Protein AF-Q26086-F1 (afdb_monomer)

InterPro domains:
  IPR001356 Homeodomain [PF00046] (12-68)
  IPR001356 Homeodomain [PS50071] (9-69)
  IPR001356 Homeodomain [SM00389] (11-73)
  IPR001356 Homeodomain [cd00086] (12-64)
  IPR009057 Homedomain-like superfamily [SSF46689] (7-71)
  IPR017970 Homeobox, conserved site [PS00027] (44-67)
  IPR020479 Homeodomain, metazoa [PR00024] (33-44)
  IPR020479 Homeodomain, metazoa [PR00024] (48-58)
  IPR020479 Homeodomain, metazoa [PR00024] (58-67)

Mean predicted aligned error: 8.58 Å

Structure (mmCIF, N/CA/C/O backbone):
data_AF-Q26086-F1
#
_entry.id   AF-Q26086-F1
#
loop_
_atom_site.grou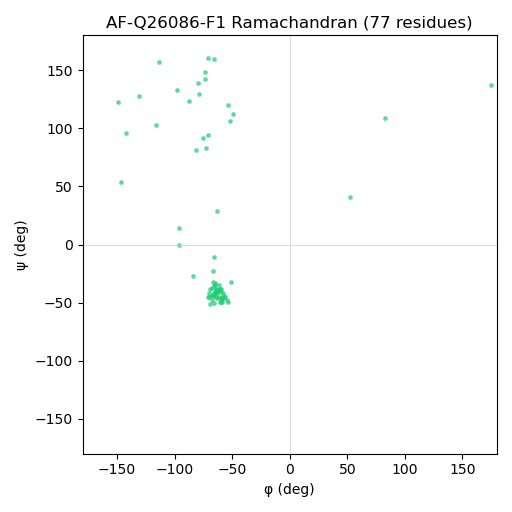p_PDB
_atom_site.id
_atom_site.type_symbol
_atom_site.label_atom_id
_atom_site.label_alt_id
_atom_site.label_comp_id
_atom_s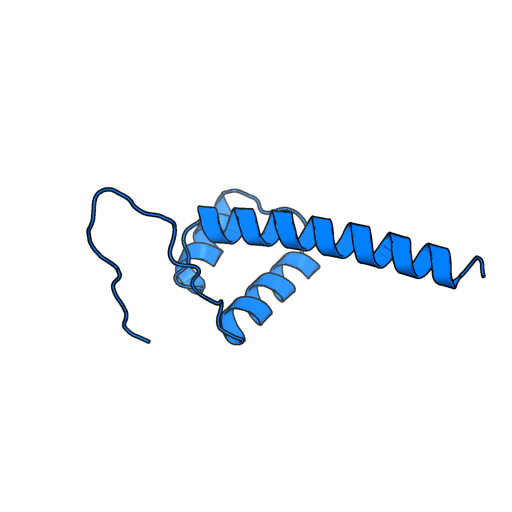ite.label_asym_id
_atom_site.label_entity_id
_atom_site.label_seq_id
_atom_site.pdbx_PDB_ins_code
_atom_site.Cartn_x
_atom_site.Cartn_y
_atom_site.Cartn_z
_atom_site.occupancy
_atom_site.B_iso_or_equiv
_atom_site.auth_seq_id
_atom_site.auth_comp_id
_atom_site.auth_asym_id
_atom_site.auth_atom_id
_atom_site.pdbx_PDB_model_num
ATOM 1 N N . ALA A 1 1 ? -8.865 -8.306 18.061 1.00 43.78 1 ALA A N 1
ATOM 2 C CA . ALA A 1 1 ? -7.749 -7.434 17.648 1.00 43.78 1 ALA A CA 1
ATOM 3 C C . ALA A 1 1 ? -8.064 -6.039 18.154 1.00 43.78 1 ALA A C 1
ATOM 5 O O . ALA A 1 1 ? -8.527 -5.194 17.403 1.00 43.78 1 ALA A O 1
ATOM 6 N N . GLU A 1 2 ? -7.904 -5.858 19.457 1.00 48.38 2 GLU A N 1
ATOM 7 C CA . GLU A 1 2 ? -8.071 -4.575 20.122 1.00 48.38 2 GLU A CA 1
ATOM 8 C C . GLU A 1 2 ? -6.698 -4.224 20.671 1.00 48.38 2 GLU A C 1
ATOM 10 O O . GLU A 1 2 ? -6.250 -4.830 21.635 1.00 48.38 2 GLU A O 1
ATOM 15 N N . ASP A 1 3 ? -5.992 -3.320 19.999 1.00 47.69 3 ASP A N 1
ATOM 16 C CA . ASP A 1 3 ? -4.962 -2.536 20.668 1.00 47.69 3 ASP A CA 1
ATOM 17 C C . ASP A 1 3 ? -5.001 -1.118 20.100 1.00 47.69 3 ASP A C 1
ATOM 19 O O . ASP A 1 3 ? -4.541 -0.801 18.998 1.00 47.69 3 ASP A O 1
ATOM 23 N N . ASN A 1 4 ? -5.720 -0.304 20.862 1.00 56.00 4 ASN A N 1
ATOM 24 C CA . ASN A 1 4 ? -5.877 1.124 20.731 1.00 56.00 4 ASN A CA 1
ATOM 25 C C . ASN A 1 4 ? -4.583 1.781 21.229 1.00 56.00 4 ASN A C 1
ATOM 27 O O . ASN A 1 4 ? -4.440 2.052 22.418 1.00 56.00 4 ASN A O 1
ATOM 31 N N . CYS A 1 5 ? -3.619 2.032 20.341 1.00 44.47 5 CYS A N 1
ATOM 32 C CA . CYS A 1 5 ? -2.411 2.761 20.723 1.00 44.47 5 CYS A CA 1
ATOM 33 C C . CYS A 1 5 ? -2.691 4.273 20.720 1.00 44.47 5 CYS A C 1
ATOM 35 O O . CYS A 1 5 ? -2.394 4.983 19.755 1.00 44.47 5 CYS A O 1
ATOM 37 N N . ALA A 1 6 ? -3.293 4.755 21.808 1.00 53.84 6 ALA A N 1
ATOM 38 C CA . ALA A 1 6 ? -3.415 6.171 22.115 1.00 53.84 6 ALA A CA 1
ATOM 39 C C . ALA A 1 6 ? -2.317 6.613 23.103 1.00 53.84 6 ALA A C 1
ATOM 41 O O . ALA A 1 6 ? -2.132 6.008 24.152 1.00 53.84 6 ALA A O 1
ATOM 42 N N . VAL A 1 7 ? -1.683 7.743 22.757 1.00 48.72 7 VAL A N 1
ATOM 43 C CA . VAL A 1 7 ? -0.873 8.659 23.591 1.00 48.72 7 VAL A CA 1
ATOM 44 C C . VAL A 1 7 ? 0.601 8.301 23.839 1.00 48.72 7 VAL A C 1
ATOM 46 O O . VAL A 1 7 ? 0.939 7.457 24.656 1.00 48.72 7 VAL A O 1
ATOM 49 N N . SER A 1 8 ? 1.498 9.079 23.214 1.00 38.66 8 SER A N 1
ATOM 50 C CA . SER A 1 8 ? 2.541 9.863 23.908 1.00 38.66 8 SER A CA 1
ATOM 51 C C . SER A 1 8 ? 3.487 10.539 22.899 1.00 38.66 8 SER A C 1
ATOM 53 O O . SER A 1 8 ? 3.903 9.965 21.888 1.00 38.66 8 SER A O 1
ATOM 55 N N . SER A 1 9 ? 3.799 11.794 23.197 1.00 49.12 9 SER A N 1
ATOM 56 C CA . SER A 1 9 ? 4.415 12.892 22.441 1.00 49.12 9 SER A CA 1
ATOM 57 C C . SER A 1 9 ? 5.866 12.695 21.964 1.00 49.12 9 SER A C 1
ATOM 59 O O . SER A 1 9 ? 6.582 13.665 21.745 1.00 49.12 9 SER A O 1
ATOM 61 N N . THR A 1 10 ? 6.314 11.466 21.709 1.00 46.91 10 THR A N 1
ATOM 62 C CA . THR A 1 10 ? 7.597 11.173 21.035 1.00 46.91 10 THR A CA 1
ATOM 63 C C . THR A 1 10 ? 7.481 9.900 20.185 1.00 46.91 10 THR A C 1
ATOM 65 O O . THR A 1 10 ? 8.225 8.934 20.336 1.00 46.91 10 THR A O 1
ATOM 68 N N . SER A 1 11 ? 6.487 9.845 19.293 1.00 43.34 11 SER A N 1
ATOM 69 C CA . SER A 1 11 ? 6.101 8.605 18.608 1.00 43.34 11 SER A CA 1
ATOM 70 C C . SER A 1 11 ? 7.118 8.155 17.545 1.00 43.34 11 SER A C 1
ATOM 72 O O . SER A 1 11 ? 6.930 8.340 16.339 1.00 43.34 11 SER A O 1
ATOM 74 N N . LYS A 1 12 ? 8.183 7.467 17.975 1.00 48.81 12 LYS A N 1
ATOM 75 C CA . LYS A 1 12 ? 8.822 6.426 17.158 1.00 48.81 12 LYS A CA 1
ATOM 76 C C . LYS A 1 12 ? 7.691 5.490 16.738 1.00 48.81 12 LYS A C 1
ATOM 78 O O . LYS A 1 12 ? 7.142 4.801 17.588 1.00 48.81 12 LYS A O 1
ATOM 83 N N . ARG A 1 13 ? 7.261 5.539 15.469 1.00 59.34 13 ARG A N 1
ATOM 84 C CA . ARG A 1 13 ? 6.134 4.722 14.985 1.00 59.34 13 ARG A CA 1
ATOM 85 C C . ARG A 1 13 ? 6.341 3.276 15.416 1.00 59.34 13 ARG A C 1
ATOM 87 O O . ARG A 1 13 ? 7.246 2.625 14.893 1.00 59.34 13 ARG A O 1
ATOM 94 N N . CYS A 1 14 ? 5.491 2.785 16.315 1.00 62.25 14 CYS A N 1
ATOM 95 C CA . CYS A 1 14 ? 5.400 1.364 16.597 1.00 62.25 14 CYS A CA 1
ATOM 96 C C . CYS A 1 14 ? 5.167 0.654 15.263 1.00 62.25 14 CYS A C 1
ATOM 98 O O . CYS A 1 14 ? 4.232 0.971 14.520 1.00 62.25 14 CYS A O 1
ATOM 100 N N . ARG A 1 15 ? 6.089 -0.240 14.902 1.00 68.69 15 ARG A N 1
ATOM 101 C CA . ARG A 1 15 ? 5.951 -1.068 13.708 1.00 68.69 15 ARG A CA 1
ATOM 102 C C . ARG A 1 15 ? 4.844 -2.075 13.991 1.00 68.69 15 ARG A C 1
ATOM 104 O O . ARG A 1 15 ? 5.094 -3.111 14.586 1.00 68.69 15 ARG A O 1
ATOM 111 N N . SER A 1 16 ? 3.626 -1.739 13.590 1.00 76.69 16 SER A N 1
ATOM 112 C CA . SER A 1 16 ? 2.526 -2.696 13.555 1.00 76.69 16 SER A CA 1
ATOM 113 C C . SER A 1 16 ? 2.671 -3.572 12.308 1.00 76.69 16 SER A C 1
ATOM 115 O O . SER A 1 16 ? 2.902 -3.055 11.209 1.00 76.69 16 SER A O 1
ATOM 117 N N . ALA A 1 17 ? 2.600 -4.891 12.491 1.00 88.12 17 ALA A N 1
ATOM 118 C CA . ALA A 1 17 ? 2.559 -5.852 11.397 1.00 88.12 17 ALA A CA 1
ATOM 119 C C . ALA A 1 17 ? 1.140 -5.920 10.818 1.00 88.12 17 ALA A C 1
ATOM 121 O O . ALA A 1 17 ? 0.163 -5.922 11.563 1.00 88.12 17 ALA A O 1
ATOM 122 N N . TYR A 1 18 ? 1.030 -5.991 9.490 1.00 92.38 18 TYR A N 1
ATOM 123 C CA . TYR A 1 18 ? -0.258 -6.205 8.832 1.00 92.38 18 TYR A CA 1
ATOM 124 C C . TYR A 1 18 ? -0.714 -7.655 9.016 1.00 92.38 18 TYR A C 1
ATOM 126 O O . TYR A 1 18 ? 0.103 -8.576 8.960 1.00 92.38 18 TYR A O 1
ATOM 134 N N . THR A 1 19 ? -2.014 -7.865 9.205 1.00 94.44 19 THR A N 1
ATOM 135 C CA . THR A 1 19 ? -2.600 -9.211 9.237 1.00 94.44 19 THR A CA 1
ATOM 136 C C . THR A 1 19 ? -2.590 -9.835 7.841 1.00 94.44 19 THR A C 1
ATOM 138 O O . THR A 1 19 ? -2.517 -9.131 6.833 1.00 94.44 19 THR A O 1
ATOM 141 N N . ASN A 1 20 ? -2.705 -11.164 7.761 1.00 94.31 20 ASN A N 1
ATOM 142 C CA . ASN A 1 20 ? -2.773 -11.862 6.474 1.00 94.31 20 ASN A CA 1
ATOM 143 C C . ASN A 1 20 ? -3.938 -11.329 5.615 1.00 94.31 20 ASN A C 1
ATOM 145 O O . ASN A 1 20 ? -3.737 -10.951 4.466 1.00 94.31 20 ASN A O 1
ATOM 149 N N . ASN A 1 21 ? -5.116 -11.146 6.219 1.00 94.38 21 ASN A N 1
ATOM 150 C CA . ASN A 1 21 ? -6.289 -10.621 5.521 1.00 94.38 21 ASN A CA 1
ATOM 151 C C . ASN A 1 21 ? -6.063 -9.201 4.964 1.00 94.38 21 ASN A C 1
ATOM 153 O O . ASN A 1 21 ? -6.457 -8.903 3.840 1.00 94.38 21 ASN A O 1
ATOM 157 N N . GLN A 1 22 ? -5.372 -8.332 5.717 1.00 94.88 22 GLN A N 1
ATOM 158 C CA . GLN A 1 22 ? -5.001 -6.996 5.235 1.00 94.88 22 GLN A CA 1
ATOM 159 C C . GLN A 1 22 ? -4.048 -7.068 4.039 1.00 94.88 22 GLN A C 1
ATOM 161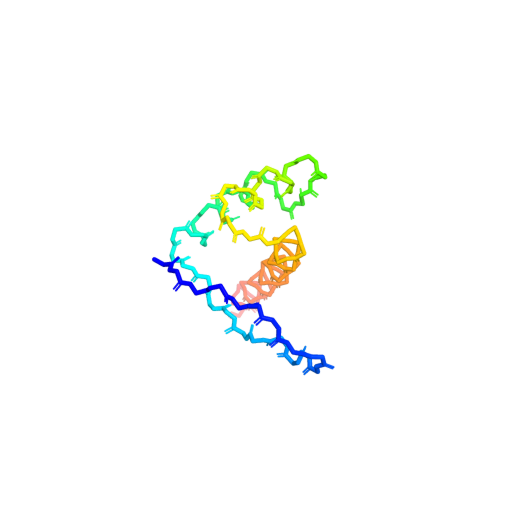 O O . GLN A 1 22 ? -4.196 -6.298 3.093 1.00 94.88 22 GLN A O 1
ATOM 166 N N . LEU A 1 23 ? -3.075 -7.981 4.066 1.00 95.81 23 LEU A N 1
ATOM 167 C CA . LEU A 1 23 ? -2.141 -8.169 2.957 1.00 95.81 23 LEU A CA 1
ATOM 168 C C . LEU A 1 23 ? -2.850 -8.680 1.701 1.00 95.81 23 LEU A C 1
ATOM 170 O O . LEU A 1 23 ? -2.594 -8.145 0.627 1.00 95.81 23 LEU A O 1
ATOM 174 N N . VAL A 1 24 ? -3.752 -9.654 1.840 1.00 96.75 24 VAL A N 1
ATOM 175 C CA . VAL A 1 24 ? -4.519 -10.217 0.718 1.00 96.75 24 VAL A CA 1
ATOM 176 C C . VAL A 1 24 ? -5.331 -9.134 0.014 1.00 96.75 24 VAL A C 1
ATOM 178 O O . VAL A 1 24 ? -5.225 -8.992 -1.202 1.00 96.75 24 VAL A O 1
ATOM 181 N N . GLU A 1 25 ? -6.080 -8.317 0.755 1.00 96.44 25 GLU A N 1
ATOM 182 C CA . GLU A 1 25 ? -6.884 -7.246 0.154 1.00 96.44 25 GLU A CA 1
ATOM 183 C C . GLU A 1 25 ? -6.018 -6.136 -0.470 1.00 96.44 25 GLU A C 1
ATOM 185 O O . GLU A 1 25 ? -6.331 -5.635 -1.552 1.00 96.44 25 GLU A O 1
ATOM 190 N N . LEU A 1 26 ? -4.884 -5.781 0.150 1.00 96.44 26 LEU A N 1
ATOM 191 C CA . LEU A 1 26 ? -3.932 -4.822 -0.427 1.00 96.44 26 LEU A CA 1
ATOM 192 C C . LEU A 1 26 ? -3.293 -5.349 -1.718 1.00 96.44 26 LEU A C 1
ATOM 194 O O . LEU A 1 26 ? -3.135 -4.595 -2.680 1.00 96.44 26 LEU A O 1
ATOM 198 N N . GLU A 1 27 ? -2.921 -6.631 -1.758 1.00 96.69 27 GLU A N 1
ATOM 199 C CA . GLU A 1 27 ? -2.392 -7.262 -2.965 1.00 96.69 27 GLU A CA 1
ATOM 200 C C . GLU A 1 27 ? -3.449 -7.363 -4.051 1.00 96.69 27 GLU A C 1
ATOM 202 O O . GLU A 1 27 ? -3.159 -7.016 -5.194 1.00 96.69 27 GLU A O 1
ATOM 207 N N . LYS A 1 28 ? -4.667 -7.779 -3.710 1.00 96.12 28 LYS A N 1
ATOM 208 C CA . LYS A 1 28 ? -5.794 -7.827 -4.638 1.00 96.12 28 LYS A CA 1
ATOM 209 C C . LYS A 1 28 ? -6.0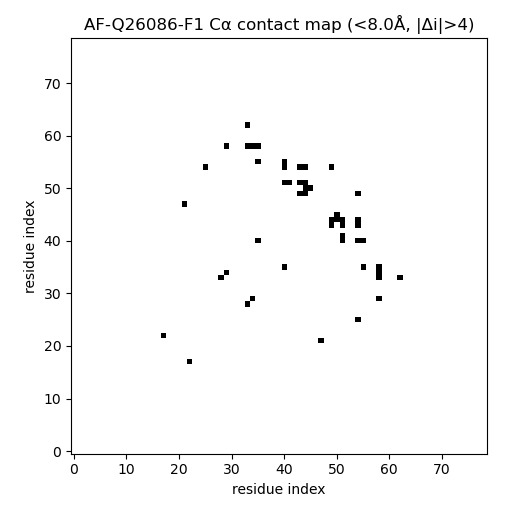00 -6.470 -5.307 1.00 96.12 28 LYS A C 1
ATOM 211 O O . LYS A 1 28 ? -6.012 -6.399 -6.532 1.00 96.12 28 LYS A O 1
ATOM 216 N N . GLU A 1 29 ? -6.044 -5.388 -4.532 1.00 95.88 29 GLU A N 1
ATOM 217 C CA . GLU A 1 29 ? -6.166 -4.044 -5.098 1.00 95.88 29 GLU A CA 1
ATOM 218 C C . GLU A 1 29 ? -4.965 -3.657 -5.974 1.00 95.88 29 GLU A C 1
ATOM 220 O O . GLU A 1 29 ? -5.136 -3.068 -7.040 1.00 95.88 29 GLU A O 1
ATOM 225 N N . PHE A 1 30 ? -3.745 -4.009 -5.561 1.00 95.81 30 PHE A N 1
ATOM 226 C CA . PHE A 1 30 ? -2.539 -3.725 -6.339 1.00 95.81 30 PHE A CA 1
ATOM 227 C C . PHE A 1 30 ? -2.537 -4.412 -7.710 1.00 95.81 30 PHE A C 1
ATOM 229 O O . PHE A 1 30 ? -2.049 -3.830 -8.678 1.00 95.81 30 PHE A O 1
ATOM 236 N N . HIS A 1 31 ? -3.098 -5.622 -7.806 1.00 94.31 31 HIS A N 1
ATOM 237 C CA . HIS A 1 31 ? -3.257 -6.323 -9.081 1.00 94.31 31 HIS A CA 1
ATOM 238 C C . HIS A 1 31 ? -4.233 -5.603 -10.018 1.00 94.31 31 HIS A C 1
ATOM 240 O O . HIS A 1 31 ? -3.985 -5.566 -11.221 1.00 94.31 31 HIS A O 1
ATOM 246 N N . PHE A 1 32 ? -5.299 -4.993 -9.486 1.00 93.38 32 PHE A N 1
ATOM 247 C CA . PHE A 1 32 ? -6.217 -4.174 -10.283 1.00 93.38 32 PHE A CA 1
ATOM 248 C C . PHE A 1 32 ? -5.576 -2.859 -10.722 1.00 93.38 32 PHE A C 1
ATOM 250 O O . PHE A 1 32 ? -5.691 -2.460 -11.881 1.00 93.38 32 PHE A O 1
ATOM 257 N N . ASN A 1 33 ? -4.895 -2.170 -9.805 1.00 92.38 33 ASN A N 1
ATOM 258 C CA . ASN A 1 33 ? -4.209 -0.926 -10.109 1.00 92.38 33 ASN A CA 1
ATOM 259 C C . ASN A 1 33 ? -2.964 -0.737 -9.235 1.00 92.38 33 ASN A C 1
ATOM 261 O O . ASN A 1 33 ? -3.038 -0.606 -8.014 1.00 92.38 33 ASN A O 1
ATOM 265 N N . ASN A 1 34 ? -1.806 -0.585 -9.882 1.00 92.19 34 ASN A N 1
ATOM 266 C CA . ASN A 1 34 ? -0.534 -0.340 -9.197 1.00 92.19 34 ASN A CA 1
ATOM 267 C C . ASN A 1 34 ? -0.486 1.028 -8.467 1.00 92.19 34 ASN A C 1
ATOM 269 O O . ASN A 1 34 ? 0.452 1.291 -7.703 1.00 92.19 34 ASN A O 1
ATOM 273 N N . TYR A 1 35 ? -1.459 1.919 -8.706 1.00 94.25 35 TYR A N 1
ATOM 274 C CA . TYR A 1 35 ? -1.556 3.264 -8.136 1.00 94.25 35 TYR A CA 1
ATOM 275 C C . TYR A 1 35 ? -2.949 3.531 -7.553 1.00 94.25 35 TYR A C 1
ATOM 277 O O . TYR A 1 35 ? -3.957 3.436 -8.239 1.00 94.25 35 TYR A O 1
ATOM 285 N N . LEU A 1 36 ? -3.015 3.976 -6.297 1.00 92.06 36 LEU A N 1
ATOM 286 C CA . LEU A 1 36 ? -4.294 4.311 -5.666 1.00 92.06 36 LEU A CA 1
ATOM 287 C C . LEU A 1 36 ? -4.744 5.750 -5.914 1.00 92.06 36 LEU A C 1
ATOM 289 O O . LEU A 1 36 ? -4.081 6.703 -5.475 1.00 92.06 36 LEU A O 1
ATOM 293 N N . ALA A 1 37 ? -5.949 5.884 -6.469 1.00 94.19 37 ALA A N 1
ATOM 294 C CA . ALA A 1 37 ? -6.725 7.119 -6.450 1.00 94.19 37 ALA A CA 1
ATOM 295 C C . ALA A 1 37 ? -7.155 7.498 -5.020 1.00 94.19 37 ALA A C 1
ATOM 297 O O . ALA A 1 37 ? -7.199 6.661 -4.114 1.00 94.19 37 ALA A O 1
ATOM 298 N N . ARG A 1 38 ? -7.491 8.777 -4.805 1.00 93.19 38 ARG A N 1
ATOM 299 C CA . ARG A 1 38 ? -7.876 9.298 -3.480 1.00 93.19 38 ARG A CA 1
ATOM 300 C C . ARG A 1 38 ? -9.107 8.584 -2.910 1.00 93.19 38 ARG A C 1
ATOM 302 O O . ARG A 1 38 ? -9.058 8.161 -1.762 1.00 93.19 38 ARG A O 1
ATOM 309 N N . GLY A 1 39 ? -10.161 8.416 -3.713 1.00 95.19 39 GLY A N 1
ATOM 310 C CA . GLY A 1 39 ? -11.400 7.758 -3.278 1.00 95.19 39 GLY A CA 1
ATOM 311 C C . GLY A 1 39 ? -11.164 6.315 -2.836 1.00 95.19 39 GLY A C 1
ATOM 312 O O . GLY A 1 39 ? -11.502 5.946 -1.715 1.00 95.19 39 GLY A O 1
ATOM 313 N N . ARG A 1 40 ? -10.462 5.534 -3.665 1.00 94.38 40 ARG A N 1
ATOM 314 C CA . ARG A 1 40 ? -10.170 4.129 -3.362 1.00 94.38 40 ARG A CA 1
ATOM 315 C C . ARG A 1 40 ? -9.268 3.952 -2.141 1.00 94.38 40 ARG A C 1
ATOM 317 O O . ARG A 1 40 ? -9.457 3.029 -1.358 1.00 94.38 40 ARG A O 1
ATOM 324 N N . ARG A 1 41 ? -8.318 4.870 -1.928 1.00 96.19 41 ARG A N 1
ATOM 325 C CA . ARG A 1 41 ? -7.470 4.875 -0.727 1.00 96.19 41 ARG A CA 1
ATOM 326 C C . ARG A 1 41 ? -8.287 5.040 0.553 1.00 96.19 41 ARG A C 1
ATOM 328 O O . ARG A 1 41 ? -8.023 4.321 1.511 1.00 96.19 41 ARG A O 1
ATOM 335 N N . ALA A 1 42 ? -9.240 5.971 0.557 1.00 95.75 42 ALA A N 1
ATOM 336 C CA . ALA A 1 42 ? -10.113 6.216 1.703 1.00 95.75 42 ALA A CA 1
ATOM 337 C C . ALA A 1 42 ? -11.060 5.032 1.971 1.00 95.75 42 ALA A C 1
ATOM 339 O O . ALA A 1 42 ? -11.407 4.748 3.117 1.00 95.75 42 ALA A O 1
ATOM 340 N N . GLU A 1 43 ? -11.469 4.321 0.922 1.00 95.88 43 GLU A N 1
ATOM 341 C CA . GLU A 1 43 ? -12.286 3.115 1.049 1.00 95.88 43 GLU A CA 1
ATOM 342 C C . GLU A 1 43 ? -11.488 1.956 1.663 1.00 95.88 43 GLU A C 1
ATOM 344 O O . GLU A 1 43 ? -11.887 1.408 2.691 1.00 95.88 43 GLU A O 1
ATOM 349 N N . LEU A 1 44 ? -10.302 1.659 1.118 1.00 95.00 44 LEU A N 1
ATOM 350 C CA . LEU A 1 44 ? -9.415 0.623 1.652 1.00 95.00 44 LEU A CA 1
ATOM 351 C C . LEU A 1 44 ? -8.970 0.903 3.087 1.00 95.00 44 LEU A C 1
ATOM 353 O O . LEU A 1 44 ? -8.882 -0.019 3.892 1.00 95.00 44 LEU A O 1
ATOM 357 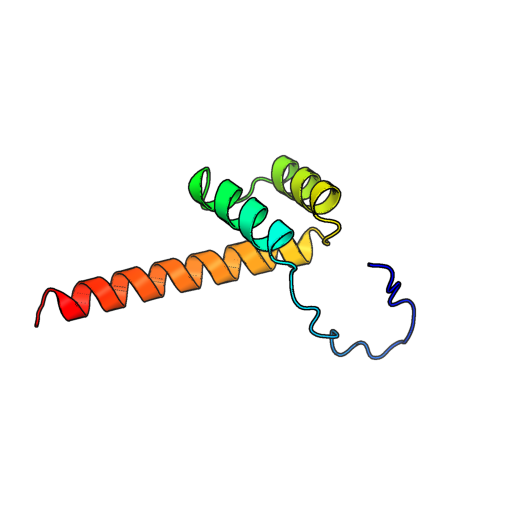N N . SER A 1 45 ? -8.692 2.164 3.433 1.00 94.56 45 SER A N 1
ATOM 358 C CA . SER A 1 45 ? -8.309 2.519 4.802 1.00 94.56 45 SER A CA 1
ATOM 359 C C . SER A 1 45 ? -9.405 2.151 5.805 1.00 94.56 45 SER A C 1
ATOM 361 O O . SER A 1 45 ? -9.111 1.606 6.865 1.00 94.56 45 SER A O 1
ATOM 363 N N . LYS A 1 46 ? -10.674 2.381 5.440 1.00 94.88 46 LYS A N 1
ATOM 364 C CA . LYS A 1 46 ? -11.827 2.027 6.277 1.00 94.88 46 LYS A CA 1
ATOM 365 C C . LYS A 1 46 ? -12.030 0.514 6.351 1.00 94.88 46 LYS A C 1
ATOM 367 O O . LYS A 1 46 ? -12.206 -0.005 7.444 1.00 94.88 46 LYS A O 1
ATOM 372 N N . GLN A 1 47 ? -11.959 -0.182 5.215 1.00 93.94 47 GLN A N 1
ATOM 373 C CA . GLN A 1 47 ? -12.154 -1.638 5.150 1.00 93.94 47 GLN A CA 1
ATOM 374 C C . GLN A 1 47 ? -11.088 -2.410 5.936 1.00 93.94 47 GLN A C 1
ATOM 376 O O . GLN A 1 47 ? -11.394 -3.404 6.586 1.00 93.94 47 GLN A O 1
ATOM 381 N N . LEU A 1 48 ? -9.837 -1.945 5.897 1.00 93.81 48 LEU A N 1
ATOM 382 C CA . LEU A 1 48 ? -8.701 -2.642 6.501 1.00 93.81 48 LEU A CA 1
ATOM 383 C C . LEU A 1 48 ? -8.341 -2.140 7.900 1.00 93.81 48 LEU A C 1
ATOM 385 O O . LEU A 1 48 ? -7.394 -2.659 8.490 1.00 93.81 48 LEU A O 1
ATOM 389 N N . LEU A 1 49 ? -9.066 -1.143 8.421 1.00 93.31 49 LEU A N 1
ATOM 390 C CA . LEU A 1 49 ? -8.750 -0.455 9.678 1.00 93.31 49 LEU A CA 1
ATOM 391 C C . LEU A 1 49 ? -7.297 0.057 9.706 1.00 93.31 49 LEU A C 1
ATOM 393 O O . LEU A 1 49 ? -6.586 -0.044 10.704 1.00 93.31 49 LEU A O 1
ATOM 397 N N . LEU A 1 50 ? -6.842 0.596 8.574 1.00 92.69 50 LEU A N 1
ATOM 398 C CA . LEU A 1 50 ? -5.523 1.203 8.410 1.00 92.69 50 LEU A CA 1
ATOM 399 C C . LEU A 1 50 ? -5.678 2.696 8.151 1.00 92.69 50 LEU A C 1
ATOM 401 O O . LEU A 1 50 ? -6.681 3.153 7.620 1.00 92.69 50 LEU A O 1
ATOM 405 N N . THR A 1 51 ? -4.650 3.483 8.439 1.00 93.25 51 THR A N 1
ATOM 406 C CA . THR A 1 51 ? -4.638 4.889 8.013 1.00 93.25 51 THR A CA 1
ATOM 407 C C . THR A 1 51 ? -4.388 4.997 6.506 1.00 93.25 51 THR A C 1
ATOM 409 O O . THR A 1 51 ? -3.604 4.229 5.939 1.00 93.25 51 THR A O 1
ATOM 412 N N . GLU A 1 52 ? -4.949 6.018 5.843 1.00 92.88 52 GLU A N 1
ATOM 413 C CA . GLU A 1 52 ? -4.653 6.312 4.425 1.00 92.88 52 GLU A CA 1
ATOM 414 C C . GLU A 1 52 ? -3.143 6.399 4.150 1.00 92.88 52 GLU A C 1
ATOM 416 O O . GLU A 1 52 ? -2.652 6.042 3.075 1.00 92.88 52 GLU A O 1
ATOM 421 N N . ARG A 1 53 ? -2.382 6.858 5.150 1.00 93.44 53 ARG A N 1
ATOM 422 C CA . ARG A 1 53 ? -0.927 6.946 5.098 1.00 93.44 53 ARG A CA 1
ATOM 423 C C . ARG A 1 53 ? -0.257 5.570 5.065 1.00 93.44 53 ARG A C 1
ATOM 425 O O . ARG A 1 53 ? 0.688 5.399 4.296 1.00 93.44 53 ARG A O 1
ATOM 432 N N . GLN A 1 54 ? -0.708 4.612 5.877 1.00 94.31 54 GLN A N 1
ATOM 433 C CA . GLN A 1 54 ? -0.204 3.232 5.851 1.00 94.31 54 GLN A CA 1
ATOM 434 C C . GLN A 1 54 ? -0.498 2.571 4.507 1.00 94.31 54 GLN A C 1
ATOM 436 O O . GLN A 1 54 ? 0.421 2.031 3.896 1.00 94.31 54 GLN A O 1
ATOM 441 N N . VAL A 1 55 ? -1.725 2.723 3.998 1.00 94.06 55 VAL A N 1
ATOM 442 C CA . VAL A 1 55 ? -2.113 2.223 2.670 1.00 94.06 55 VAL A CA 1
ATOM 443 C C . VAL A 1 55 ? -1.218 2.838 1.584 1.00 94.06 55 VAL A C 1
ATOM 445 O O . VAL A 1 55 ? -0.635 2.125 0.770 1.00 94.06 55 VAL A O 1
ATOM 448 N N . LYS A 1 56 ? -0.999 4.161 1.613 1.00 95.19 56 LYS A N 1
ATOM 449 C CA . LYS A 1 56 ? -0.095 4.849 0.674 1.00 95.19 56 LYS A CA 1
ATOM 450 C C . LYS A 1 56 ? 1.339 4.306 0.731 1.00 95.19 56 LYS A C 1
ATOM 452 O O . LYS A 1 56 ? 1.939 4.084 -0.320 1.00 95.19 56 LYS A O 1
ATOM 457 N N . ILE A 1 57 ? 1.893 4.111 1.929 1.00 95.00 57 ILE A N 1
ATOM 458 C CA . ILE A 1 57 ? 3.251 3.571 2.106 1.00 95.00 57 ILE A CA 1
ATOM 459 C C . ILE A 1 57 ? 3.331 2.131 1.616 1.00 95.00 57 ILE A C 1
ATOM 461 O O . ILE A 1 57 ? 4.294 1.778 0.941 1.00 95.00 57 ILE A O 1
ATOM 465 N N . TRP A 1 58 ? 2.323 1.311 1.907 1.00 95.94 58 TRP A N 1
ATOM 466 C CA . TRP A 1 58 ? 2.292 -0.066 1.437 1.00 95.94 58 TRP A CA 1
ATOM 467 C C . TRP A 1 58 ? 2.336 -0.120 -0.095 1.00 95.94 58 TRP A C 1
ATOM 469 O O . TRP A 1 58 ? 3.189 -0.807 -0.647 1.00 95.94 58 TRP A O 1
ATOM 479 N N . PHE A 1 59 ? 1.547 0.706 -0.793 1.00 96.88 59 PHE A N 1
ATOM 480 C CA . PHE A 1 59 ? 1.577 0.792 -2.263 1.00 96.88 59 P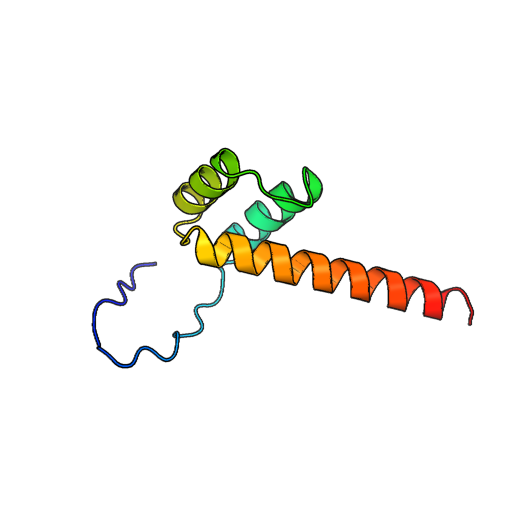HE A CA 1
ATOM 481 C C . PHE A 1 59 ? 2.907 1.322 -2.817 1.00 96.88 59 PHE A C 1
ATOM 483 O O . PHE A 1 59 ? 3.341 0.936 -3.904 1.00 96.88 59 PHE A O 1
ATOM 490 N N . GLN A 1 60 ? 3.584 2.219 -2.098 1.00 96.12 60 GLN A N 1
ATOM 491 C CA . GLN A 1 60 ? 4.942 2.640 -2.456 1.00 96.12 60 GLN A CA 1
ATOM 492 C C . GLN A 1 60 ? 5.927 1.470 -2.326 1.00 96.12 60 GLN A C 1
ATOM 494 O O . GLN A 1 60 ? 6.634 1.159 -3.285 1.00 96.12 60 GLN A O 1
ATOM 499 N N . ASN A 1 61 ? 5.917 0.771 -1.192 1.00 95.94 61 ASN A N 1
ATOM 500 C CA . ASN A 1 61 ? 6.784 -0.379 -0.937 1.00 95.94 61 ASN A CA 1
ATOM 501 C C . ASN A 1 61 ? 6.512 -1.531 -1.914 1.00 95.94 61 ASN A C 1
ATOM 503 O O . ASN A 1 61 ? 7.450 -2.146 -2.423 1.00 95.94 61 ASN A O 1
ATOM 507 N N . ARG A 1 62 ? 5.243 -1.789 -2.239 1.00 96.50 62 ARG A N 1
ATOM 508 C CA . ARG A 1 62 ? 4.839 -2.848 -3.167 1.00 96.50 62 ARG A CA 1
ATOM 509 C C . ARG A 1 62 ? 5.351 -2.603 -4.586 1.00 96.50 62 ARG A C 1
ATOM 511 O O . ARG A 1 62 ? 5.855 -3.545 -5.202 1.00 96.50 62 ARG A O 1
ATOM 518 N N . ARG A 1 63 ? 5.313 -1.354 -5.076 1.00 96.00 63 ARG A N 1
ATOM 519 C CA . ARG A 1 63 ? 5.924 -0.971 -6.367 1.00 96.00 63 ARG A CA 1
ATOM 520 C C . ARG A 1 63 ? 7.438 -1.150 -6.363 1.00 96.00 63 ARG A C 1
ATOM 522 O O . ARG A 1 63 ? 7.997 -1.638 -7.342 1.00 96.00 63 ARG A O 1
ATOM 529 N N . MET A 1 64 ? 8.104 -0.807 -5.259 1.00 95.12 64 MET A N 1
ATOM 530 C CA . MET A 1 64 ? 9.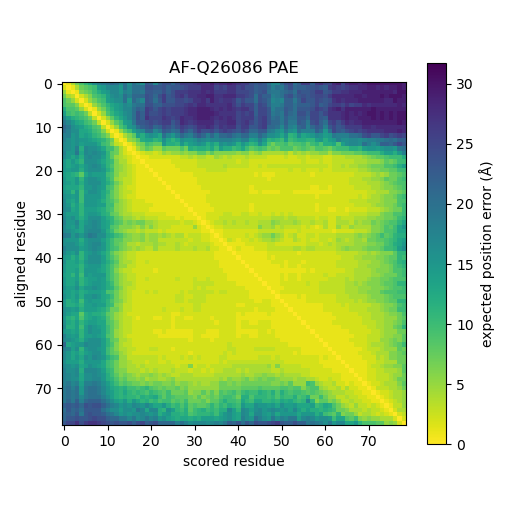546 -1.042 -5.124 1.00 95.12 64 MET A CA 1
ATOM 531 C C . MET A 1 64 ? 9.880 -2.537 -5.173 1.00 95.12 64 MET A C 1
ATOM 533 O O . MET A 1 64 ? 10.818 -2.920 -5.874 1.00 95.12 64 MET A O 1
ATOM 537 N N . LYS A 1 65 ? 9.080 -3.382 -4.507 1.00 92.94 65 LYS A N 1
ATOM 538 C CA . LYS A 1 65 ? 9.205 -4.846 -4.573 1.00 92.94 65 LYS A CA 1
ATOM 539 C C . LYS A 1 65 ? 9.035 -5.355 -6.010 1.00 92.94 65 LYS A C 1
ATOM 541 O O . LYS A 1 65 ? 9.936 -6.020 -6.503 1.00 92.94 65 LYS A O 1
ATOM 546 N N . GLN A 1 66 ? 7.982 -4.933 -6.717 1.00 91.94 66 GLN A N 1
ATOM 547 C CA . GLN A 1 66 ? 7.744 -5.309 -8.121 1.00 91.94 66 GLN A CA 1
ATOM 548 C C . GLN A 1 66 ? 8.908 -4.907 -9.040 1.00 91.94 66 GLN A C 1
ATOM 550 O O . GLN A 1 66 ? 9.323 -5.671 -9.909 1.00 91.94 66 GLN A O 1
ATOM 555 N N . LYS A 1 67 ? 9.467 -3.705 -8.849 1.00 92.31 67 LYS A N 1
ATOM 556 C CA . LYS A 1 67 ? 10.637 -3.247 -9.610 1.00 92.31 67 LYS A CA 1
ATOM 557 C C . LYS A 1 67 ? 11.868 -4.113 -9.332 1.00 92.31 67 LYS A C 1
ATOM 559 O O . LYS A 1 67 ? 12.629 -4.375 -10.259 1.00 92.31 67 LYS A O 1
ATOM 564 N N . LYS A 1 68 ? 12.080 -4.535 -8.081 1.00 92.00 68 LYS A N 1
ATOM 565 C CA . LYS A 1 68 ? 13.182 -5.432 -7.711 1.00 92.00 68 LYS A CA 1
ATOM 566 C C . LYS A 1 68 ? 12.982 -6.824 -8.314 1.00 92.00 68 LYS A C 1
ATOM 568 O O . LYS A 1 68 ? 13.892 -7.310 -8.966 1.00 92.00 68 LYS A O 1
ATOM 573 N N . GLU A 1 69 ? 11.789 -7.402 -8.183 1.00 90.50 69 GLU A N 1
ATOM 574 C CA . GLU A 1 69 ? 11.428 -8.710 -8.753 1.00 90.50 69 GLU A CA 1
ATOM 575 C C . GLU A 1 69 ? 11.691 -8.757 -10.265 1.00 90.50 69 GLU A C 1
ATOM 577 O O . GLU A 1 69 ? 12.378 -9.654 -10.738 1.00 90.50 69 GLU A O 1
ATOM 582 N N . LYS A 1 70 ? 11.260 -7.735 -11.016 1.00 86.88 70 LYS A N 1
ATOM 583 C CA . LYS A 1 70 ? 11.528 -7.639 -12.463 1.00 86.88 70 LYS A CA 1
ATOM 584 C C . LYS A 1 70 ? 13.022 -7.601 -12.803 1.00 86.88 70 LYS A C 1
ATOM 586 O O . LYS A 1 70 ? 13.430 -8.194 -13.792 1.00 86.88 70 LYS A O 1
ATOM 591 N N . LYS A 1 71 ? 13.837 -6.908 -11.998 1.00 84.31 71 LYS A N 1
ATOM 592 C CA . LYS A 1 71 ? 15.294 -6.848 -12.202 1.00 84.31 71 LYS A CA 1
ATOM 593 C C . LYS A 1 71 ? 15.976 -8.184 -11.925 1.00 84.31 71 LYS A C 1
ATOM 595 O O . LYS A 1 71 ? 16.924 -8.516 -12.622 1.00 84.31 71 LYS A O 1
ATOM 600 N N . GLU A 1 72 ? 15.528 -8.912 -10.908 1.00 82.44 72 GLU A N 1
ATOM 601 C CA . GLU A 1 72 ? 16.087 -10.229 -10.591 1.00 82.44 72 GLU A CA 1
ATOM 602 C C . GLU A 1 72 ? 15.705 -11.261 -11.659 1.00 82.44 72 GLU A C 1
ATOM 604 O O . GLU A 1 72 ? 16.578 -11.980 -12.129 1.00 82.44 72 GLU A O 1
ATOM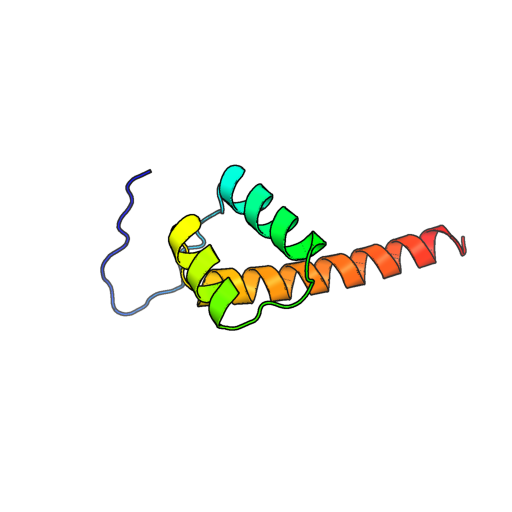 609 N N . ILE A 1 73 ? 14.454 -11.246 -12.139 1.00 82.88 73 ILE A N 1
ATOM 610 C CA . ILE A 1 73 ? 14.017 -12.087 -13.268 1.00 82.88 73 ILE A CA 1
ATOM 611 C C . ILE A 1 73 ? 14.8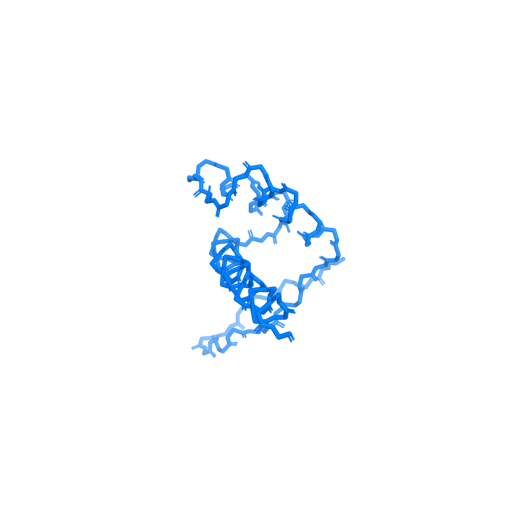70 -11.823 -14.517 1.00 82.88 73 ILE A C 1
ATOM 613 O O . ILE A 1 73 ? 15.303 -12.765 -15.173 1.00 82.88 73 ILE A O 1
ATOM 617 N N . GLU A 1 74 ? 15.149 -10.554 -14.833 1.00 74.62 74 GLU A N 1
ATOM 618 C CA . GLU A 1 74 ? 15.975 -10.200 -15.993 1.00 74.62 74 GLU A CA 1
ATOM 619 C C . GLU A 1 74 ? 17.419 -10.705 -15.863 1.00 74.62 74 GLU A C 1
ATOM 621 O O . GLU A 1 74 ? 17.988 -11.195 -16.834 1.00 74.62 74 GLU A O 1
ATOM 626 N N . LYS A 1 75 ? 18.012 -10.635 -14.664 1.00 71.25 75 LYS A N 1
ATOM 627 C CA . LYS A 1 75 ? 19.356 -11.183 -14.418 1.00 71.25 75 LYS A CA 1
ATOM 628 C C . LYS A 1 75 ? 19.391 -12.697 -14.587 1.00 71.25 75 LYS A C 1
ATOM 630 O O . LYS A 1 75 ? 20.299 -13.193 -15.236 1.00 71.25 75 LYS A O 1
ATOM 635 N N . SER A 1 76 ? 18.407 -13.410 -14.035 1.00 72.31 76 SER A N 1
ATOM 636 C CA . SER A 1 76 ? 18.321 -14.870 -14.152 1.00 72.31 76 SER A CA 1
ATOM 637 C C . SER A 1 76 ? 18.063 -15.349 -15.579 1.00 72.31 76 SER A C 1
ATOM 639 O O . SER A 1 76 ? 18.355 -16.496 -15.877 1.00 72.31 76 SER A O 1
ATOM 641 N N . ARG A 1 77 ? 17.498 -14.505 -16.450 1.00 72.44 77 ARG A N 1
ATOM 642 C CA . ARG A 1 77 ? 17.276 -14.833 -17.866 1.00 72.44 77 ARG A CA 1
ATOM 643 C C . ARG A 1 77 ? 18.506 -14.583 -18.743 1.00 72.44 77 ARG A C 1
ATOM 645 O O . ARG A 1 77 ? 18.637 -15.210 -19.785 1.00 72.44 77 ARG A O 1
ATOM 652 N N . ASN A 1 78 ? 19.369 -13.655 -18.337 1.00 62.81 78 ASN A N 1
ATOM 653 C CA . ASN A 1 78 ? 20.582 -13.280 -19.069 1.00 62.81 78 ASN A CA 1
ATOM 654 C C . ASN A 1 78 ? 21.836 -14.007 -18.547 1.00 62.81 78 ASN A C 1
ATOM 656 O O . ASN A 1 78 ? 22.953 -13.590 -18.854 1.00 62.81 78 ASN A O 1
ATOM 660 N N . GLN A 1 79 ? 21.641 -15.058 -17.749 1.00 52.06 79 GLN A N 1
ATOM 661 C CA . GLN A 1 79 ? 22.661 -15.973 -17.248 1.00 52.06 79 GLN A CA 1
ATOM 662 C C . GLN A 1 79 ? 22.357 -17.381 -17.752 1.00 52.06 79 GLN A C 1
ATOM 664 O O . GLN A 1 79 ? 23.333 -18.089 -18.075 1.00 52.06 79 GLN A O 1
#

Nearest PDB structures (foldseek):
  1b72-assembly1_A  TM=9.705E-01  e=1.590E-06  Homo sapiens
  1puf-assembly1_A  TM=8.838E-01  e=1.830E-06  Mus musculus
  2r5z-assembly1_A  TM=9.103E-01  e=3.697E-06  Drosophila melanogaster
  5zjr-assembly1_A  TM=9.351E-01  e=9.225E-06  Drosophila melanogaster
  2r5y-assembly1_A  TM=8.042E-01  e=5.638E-06  Drosophila melanogaster

Foldseek 3Di:
DDDDPDDDDPDPDDPDDADPVLVVVLVVVCVVPLDDDPVVLVVSCVVRVHDSVVSVVVSVVVVVVVVVVVVVVVVVVVD

Solvent-accessible surface area (backbone atoms only — not comparable to full-atom values): 4982 Å² total; per-residue (Å²): 143,85,80,85,90,75,89,67,102,74,73,74,75,76,85,76,80,80,52,72,70,48,48,52,54,53,49,54,48,39,73,76,41,79,66,82,52,73,70,59,37,56,49,50,17,63,75,59,77,42,52,54,65,56,55,54,49,50,47,52,51,51,51,53,49,52,56,50,52,55,53,52,53,51,52,69,71,76,105

Radius of gyration: 15.73 Å; Cα contacts (8 Å, |Δi|>4): 25; chains: 1; bounding box: 35×29×43 Å

pLDDT: mean 83.28, std 17.93, range [38.66, 96.88]

Organism: NCBI:txid39786

Secondary structure (DSSP, 8-state):
--------SS-----PPPPHHHHHHHHHHHHH-SS--HHHHHHHHHHHT--HHHHHHHHHHHHHHHHHHHHHHHHHH--

Sequence (79 aa):
AEDNCAVSSTSKRCRSAYTNNQLVELEKEFHFNNYLARGRRAELSKQLLLTERQVKIWFQNRRMKQKKEKKEIEKSRNQ